Protein AF-A0A5K1C5Y3-F1 (afdb_monomer_lite)

InterPro domains:
  IPR001611 Leucine-rich repeat [PF00560] (16-38)
  IPR032675 Leucine-rich repeat domain superfamily [G3DSA:3.80.10.10] (1-52)

Radius of gyration: 10.68 Å; chains: 1; bounding box: 23×23×24 Å

Foldseek 3Di:
DADEEEDDLCVLVPLQDAEDAQDQYAYEEEDPPSVVNNVNHNYDYHHNYHYD

Sequence (52 aa):
HRLTGTIPVALANLTKLEWFILSQNKIHGNIPPELGGLNHLKAFSMQMNNLT

Organism: NCBI:txid210225

Structure (mmCIF, N/CA/C/O backbone):
data_AF-A0A5K1C5Y3-F1
#
_entry.id   AF-A0A5K1C5Y3-F1
#
loop_
_atom_site.group_PDB
_atom_site.id
_atom_site.type_symbol
_atom_site.label_atom_id
_atom_site.label_alt_id
_atom_site.label_comp_id
_atom_site.label_asym_id
_atom_site.label_entity_id
_atom_site.label_seq_id
_atom_site.pdbx_PDB_ins_code
_atom_site.Cartn_x
_atom_site.Cartn_y
_atom_site.Cartn_z
_atom_site.occupancy
_atom_site.B_iso_or_equiv
_atom_site.auth_seq_id
_atom_site.auth_comp_id
_atom_site.auth_asym_id
_atom_site.auth_atom_id
_atom_site.pdbx_PDB_model_num
ATOM 1 N N . HIS A 1 1 ? -0.136 -15.801 -7.572 1.00 59.78 1 HIS A N 1
ATOM 2 C CA . HIS A 1 1 ? -0.789 -15.147 -8.731 1.00 59.78 1 HIS A CA 1
ATOM 3 C C . HIS A 1 1 ? 0.200 -14.169 -9.370 1.00 59.78 1 HIS A C 1
ATOM 5 O O . HIS A 1 1 ? 1.252 -13.952 -8.790 1.00 59.78 1 HIS A O 1
ATOM 11 N N . ARG A 1 2 ? -0.035 -13.678 -10.597 1.00 84.88 2 ARG A N 1
ATOM 12 C CA . ARG A 1 2 ? 0.895 -12.773 -11.310 1.00 84.88 2 ARG A CA 1
ATOM 13 C C . ARG A 1 2 ? 0.225 -11.426 -11.596 1.00 84.88 2 ARG A C 1
ATOM 15 O O . ARG A 1 2 ? 0.117 -11.043 -12.755 1.00 84.88 2 ARG A O 1
ATOM 22 N N . LEU A 1 3 ? -0.273 -10.748 -10.559 1.00 94.56 3 LEU A N 1
ATOM 23 C CA . LEU A 1 3 ? -0.819 -9.398 -10.729 1.00 94.56 3 LEU A CA 1
ATOM 24 C C . LEU A 1 3 ? 0.304 -8.441 -11.142 1.00 94.56 3 LEU A C 1
ATOM 26 O O . LEU A 1 3 ? 1.410 -8.510 -10.607 1.00 94.56 3 LEU A O 1
ATOM 30 N N . THR A 1 4 ? 0.016 -7.576 -12.105 1.00 95.94 4 THR A N 1
ATOM 31 C CA . THR A 1 4 ? 0.932 -6.578 -12.673 1.00 95.94 4 THR A CA 1
ATOM 32 C C . THR A 1 4 ? 0.230 -5.227 -12.741 1.00 95.94 4 THR A C 1
ATOM 34 O O . THR A 1 4 ? -0.998 -5.178 -12.723 1.00 95.94 4 THR A O 1
ATOM 37 N N . GLY A 1 5 ? 0.995 -4.149 -12.900 1.00 96.19 5 GLY A N 1
ATOM 38 C CA . GLY A 1 5 ? 0.473 -2.781 -12.959 1.00 96.19 5 GLY A CA 1
ATOM 39 C C . GLY A 1 5 ? 0.778 -2.010 -11.680 1.00 96.19 5 GLY A C 1
ATOM 40 O O . GLY A 1 5 ? 1.590 -2.459 -10.872 1.00 96.19 5 GLY A O 1
ATOM 41 N N . THR A 1 6 ? 0.131 -0.862 -11.511 1.00 96.94 6 THR A N 1
ATOM 42 C CA . THR A 1 6 ? 0.284 0.021 -10.349 1.00 96.94 6 THR A CA 1
ATOM 43 C C . THR A 1 6 ? -0.885 -0.130 -9.379 1.00 96.94 6 THR A C 1
ATOM 45 O O . THR A 1 6 ? -1.920 -0.712 -9.710 1.00 96.94 6 THR A O 1
ATOM 48 N N . ILE A 1 7 ? -0.725 0.388 -8.160 1.00 96.44 7 ILE A N 1
ATOM 49 C CA . ILE A 1 7 ? -1.799 0.408 -7.167 1.00 96.44 7 ILE A CA 1
ATOM 50 C C . ILE A 1 7 ? -2.709 1.613 -7.464 1.00 96.44 7 ILE A C 1
ATOM 52 O O . ILE A 1 7 ? -2.236 2.750 -7.424 1.00 96.44 7 ILE A O 1
ATOM 56 N N . PRO A 1 8 ? -4.001 1.412 -7.774 1.00 96.38 8 PRO A N 1
ATOM 57 C CA . PRO A 1 8 ? -4.886 2.521 -8.103 1.00 96.38 8 PRO A CA 1
ATOM 58 C C . PRO A 1 8 ? -5.278 3.314 -6.850 1.00 96.38 8 PRO A C 1
ATOM 60 O O . PRO A 1 8 ? -5.683 2.736 -5.840 1.00 96.38 8 PRO A O 1
ATOM 63 N N . VAL A 1 9 ? -5.255 4.648 -6.954 1.00 96.81 9 VAL A N 1
ATOM 64 C CA . VAL A 1 9 ? -5.637 5.573 -5.865 1.00 96.81 9 VAL A CA 1
ATOM 65 C C . VAL A 1 9 ? -7.061 5.334 -5.348 1.00 96.81 9 VAL A C 1
ATOM 67 O O .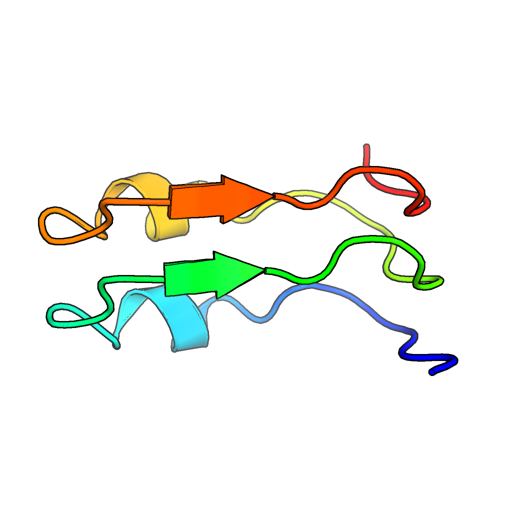 VAL A 1 9 ? -7.337 5.522 -4.168 1.00 96.81 9 VAL A O 1
ATOM 70 N N . ALA A 1 10 ? -7.959 4.826 -6.200 1.00 97.06 10 ALA A N 1
ATOM 71 C CA . ALA A 1 10 ? -9.339 4.509 -5.835 1.00 97.06 10 ALA A CA 1
ATOM 72 C C . ALA A 1 10 ? -9.464 3.499 -4.676 1.00 97.06 10 ALA A C 1
ATOM 74 O O . ALA A 1 10 ? -10.502 3.461 -4.019 1.00 97.06 10 ALA A O 1
ATOM 75 N N . LEU A 1 11 ? -8.422 2.709 -4.383 1.00 95.81 11 LEU A N 1
ATOM 76 C CA . LEU A 1 11 ? -8.409 1.810 -3.223 1.00 95.81 11 LEU A CA 1
ATOM 77 C C . LEU A 1 11 ? -8.437 2.556 -1.883 1.00 95.81 11 LEU A C 1
ATOM 79 O O . LEU A 1 11 ? -8.917 1.993 -0.903 1.00 95.81 11 LEU A O 1
ATOM 83 N N . ALA A 1 12 ? -8.015 3.824 -1.840 1.00 95.38 12 ALA A N 1
ATOM 84 C CA . ALA A 1 12 ? -8.128 4.664 -0.647 1.00 95.38 12 ALA A CA 1
ATOM 85 C C . ALA A 1 12 ? -9.592 4.904 -0.221 1.00 95.38 12 ALA A C 1
ATOM 87 O O . ALA A 1 12 ? -9.860 5.198 0.942 1.00 95.38 12 ALA A O 1
ATOM 88 N N . ASN A 1 13 ? -10.558 4.703 -1.128 1.00 97.69 13 ASN A N 1
ATOM 89 C CA . ASN A 1 13 ? -11.985 4.820 -0.818 1.00 97.69 13 ASN A CA 1
ATOM 90 C C . ASN A 1 13 ? -12.532 3.624 -0.024 1.00 97.69 13 ASN A C 1
ATOM 92 O O . ASN A 1 13 ? -13.662 3.673 0.465 1.00 97.69 13 ASN A O 1
ATOM 96 N N . LEU A 1 14 ? -11.760 2.544 0.126 1.00 96.94 14 LEU A N 1
ATOM 97 C CA . LEU A 1 14 ? -12.152 1.367 0.898 1.00 96.94 14 LEU A CA 1
ATOM 98 C C . LEU A 1 14 ? -11.936 1.612 2.399 1.00 96.94 14 LEU A C 1
ATOM 100 O O . LEU A 1 14 ? -11.191 0.899 3.060 1.00 96.94 14 LEU A O 1
ATOM 104 N N . THR A 1 15 ? -12.607 2.615 2.964 1.00 95.25 15 THR A N 1
ATOM 105 C CA . THR A 1 15 ? -12.349 3.115 4.329 1.00 95.25 15 THR A CA 1
ATOM 106 C C . THR A 1 15 ? -12.578 2.093 5.445 1.00 95.25 15 THR A C 1
ATOM 108 O O . THR A 1 15 ? -12.095 2.297 6.555 1.00 95.25 15 THR A O 1
ATOM 111 N N . LYS A 1 16 ? -13.285 0.992 5.160 1.00 97.69 16 LYS A N 1
ATOM 112 C CA . LYS A 1 16 ? -13.527 -0.139 6.074 1.00 97.69 16 LYS A CA 1
ATOM 113 C C . LYS A 1 16 ? -12.595 -1.336 5.831 1.00 97.69 16 LYS A C 1
ATOM 115 O O . LYS A 1 16 ? -12.825 -2.401 6.395 1.00 97.69 16 LYS A O 1
ATO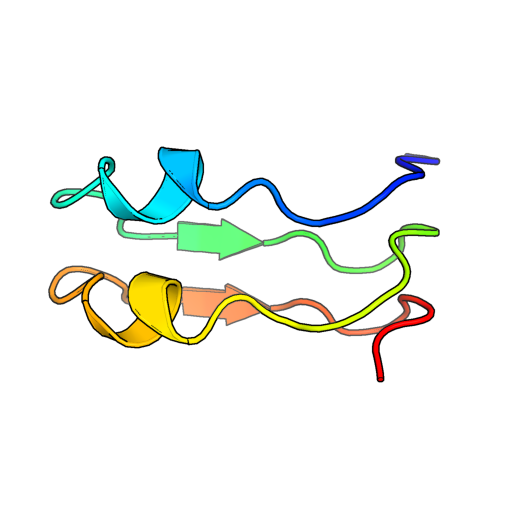M 120 N N . LEU A 1 17 ? -11.604 -1.210 4.947 1.00 97.56 17 LEU A N 1
ATOM 121 C CA . LEU A 1 17 ? -10.690 -2.300 4.618 1.00 97.56 17 LEU A CA 1
ATOM 122 C C . LEU A 1 17 ? -9.826 -2.646 5.831 1.00 97.56 17 LEU A C 1
ATOM 124 O O . LEU A 1 17 ? -9.119 -1.789 6.351 1.00 97.56 17 LEU A O 1
ATOM 128 N N . GLU A 1 18 ? -9.866 -3.910 6.249 1.00 98.00 18 GLU A N 1
ATOM 129 C CA . GLU A 1 18 ? -9.073 -4.390 7.385 1.00 98.00 18 GLU A CA 1
ATOM 130 C C . GLU A 1 18 ? -7.794 -5.110 6.951 1.00 98.00 18 GLU A C 1
ATOM 132 O O . GLU A 1 18 ? -6.767 -5.010 7.620 1.00 98.00 18 GLU A O 1
ATOM 137 N N . TRP A 1 19 ? -7.821 -5.811 5.818 1.00 97.94 19 TRP A N 1
ATOM 138 C CA . TRP A 1 19 ? -6.683 -6.580 5.324 1.00 97.94 19 TRP A CA 1
ATOM 139 C C . TRP A 1 19 ? -6.387 -6.242 3.875 1.00 97.94 19 TRP A C 1
ATOM 141 O O . TRP A 1 19 ? -7.253 -6.353 3.008 1.00 97.94 19 TRP A O 1
ATOM 151 N N . PHE A 1 20 ? -5.135 -5.886 3.609 1.00 96.12 20 PHE A N 1
ATOM 152 C CA . PHE A 1 20 ? -4.657 -5.614 2.267 1.00 96.12 20 PHE A CA 1
ATOM 153 C C . PHE A 1 20 ? -3.338 -6.342 2.012 1.00 96.12 20 PHE A C 1
ATOM 155 O O . PHE A 1 20 ? -2.257 -5.876 2.371 1.00 96.12 20 PHE A O 1
ATOM 162 N N . ILE A 1 21 ? -3.451 -7.535 1.423 1.00 95.81 21 ILE A N 1
ATOM 163 C CA . ILE A 1 21 ? -2.341 -8.465 1.208 1.00 95.81 21 ILE A CA 1
ATOM 164 C C . ILE A 1 21 ? -2.171 -8.691 -0.295 1.00 95.81 21 ILE A C 1
ATOM 166 O O . ILE A 1 21 ? -2.981 -9.360 -0.930 1.00 95.81 21 ILE A O 1
ATOM 170 N N . LEU A 1 22 ? -1.103 -8.131 -0.858 1.00 94.75 22 LEU A N 1
ATOM 171 C CA . LEU A 1 22 ? -0.735 -8.238 -2.274 1.00 94.75 22 LEU A CA 1
ATOM 172 C C . LEU A 1 22 ? 0.668 -8.821 -2.474 1.00 94.75 22 LEU A C 1
ATOM 174 O O . LEU A 1 22 ? 1.247 -8.706 -3.558 1.00 94.75 22 LEU A O 1
ATOM 178 N N . SER A 1 23 ? 1.227 -9.447 -1.442 1.00 95.69 23 SER A N 1
ATOM 179 C CA . SER A 1 23 ? 2.571 -10.014 -1.489 1.00 95.69 23 SER A CA 1
ATOM 180 C C . SER A 1 23 ? 2.727 -11.084 -2.571 1.00 95.69 23 SER A C 1
ATOM 182 O O . SER A 1 23 ? 1.769 -11.773 -2.921 1.00 95.69 23 SER A O 1
ATOM 184 N N . GLN A 1 24 ? 3.951 -11.234 -3.080 1.00 96.25 24 GLN A N 1
ATOM 185 C CA . GLN A 1 24 ? 4.313 -12.195 -4.131 1.00 96.25 24 GLN A CA 1
ATOM 186 C C . GLN A 1 24 ? 3.589 -11.945 -5.465 1.00 96.25 24 GLN A C 1
ATOM 188 O O . GLN A 1 24 ? 3.009 -12.856 -6.063 1.00 96.25 24 GLN A O 1
ATOM 193 N N . ASN A 1 25 ? 3.632 -10.701 -5.945 1.00 96.94 25 ASN A N 1
ATOM 194 C CA . ASN A 1 25 ? 3.123 -10.307 -7.260 1.00 96.94 25 ASN A CA 1
ATOM 195 C C . ASN A 1 25 ? 4.193 -9.525 -8.049 1.00 96.94 25 ASN A C 1
ATOM 197 O O . ASN A 1 25 ? 5.372 -9.520 -7.709 1.00 96.94 25 ASN A O 1
ATOM 201 N N . LYS A 1 26 ? 3.802 -8.929 -9.177 1.00 96.94 26 LYS A N 1
ATOM 202 C CA . LYS A 1 26 ? 4.655 -8.119 -10.060 1.00 96.94 26 LYS A CA 1
ATOM 203 C C . LYS A 1 26 ? 4.117 -6.686 -10.183 1.00 96.94 26 LYS A C 1
ATOM 205 O O . LYS A 1 26 ? 4.197 -6.069 -11.250 1.00 96.94 26 LYS A O 1
ATOM 210 N N . ILE A 1 27 ? 3.506 -6.186 -9.112 1.00 96.88 27 ILE A N 1
ATOM 211 C CA . ILE A 1 27 ? 3.017 -4.807 -9.024 1.00 96.88 27 ILE A CA 1
ATOM 212 C C . ILE A 1 27 ? 4.235 -3.883 -8.976 1.00 96.88 27 ILE A C 1
ATOM 214 O O . ILE A 1 27 ? 5.243 -4.232 -8.364 1.00 96.88 27 ILE A O 1
ATOM 218 N N . HIS A 1 28 ? 4.166 -2.748 -9.659 1.00 96.50 28 HIS A N 1
ATOM 219 C CA . HIS A 1 28 ? 5.265 -1.798 -9.799 1.00 96.50 28 HIS A CA 1
ATOM 220 C C . HIS A 1 28 ? 4.795 -0.352 -9.629 1.00 96.50 28 HIS A C 1
ATOM 222 O O . HIS A 1 28 ? 3.596 -0.087 -9.546 1.00 96.50 28 HIS A O 1
ATOM 228 N N . GLY A 1 29 ? 5.748 0.579 -9.592 1.00 96.56 29 GLY A N 1
ATOM 229 C CA . GLY A 1 29 ? 5.490 1.986 -9.297 1.00 96.56 29 GLY A CA 1
ATOM 230 C C . GLY A 1 29 ? 5.344 2.241 -7.798 1.00 96.56 29 GLY A C 1
ATOM 231 O O . GLY A 1 29 ? 5.731 1.410 -6.977 1.00 96.56 29 GLY A O 1
ATOM 232 N N . ASN A 1 30 ? 4.785 3.397 -7.451 1.00 96.38 30 ASN A N 1
ATOM 233 C CA . ASN A 1 30 ? 4.762 3.872 -6.071 1.00 96.38 30 ASN A CA 1
ATOM 234 C C . ASN A 1 30 ? 3.493 3.428 -5.337 1.00 96.38 30 ASN A C 1
ATOM 236 O O . ASN A 1 30 ? 2.438 3.222 -5.943 1.00 96.38 30 ASN A O 1
ATOM 240 N N . ILE A 1 31 ? 3.587 3.350 -4.012 1.00 95.50 31 ILE A N 1
ATOM 241 C CA . ILE A 1 31 ? 2.423 3.207 -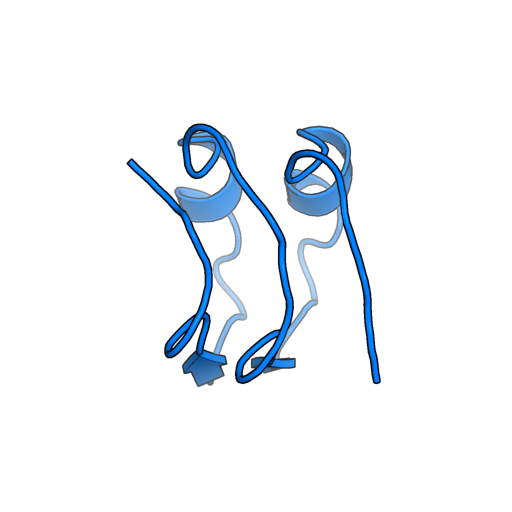3.134 1.00 95.50 31 ILE A CA 1
ATOM 242 C C . ILE A 1 31 ? 1.720 4.574 -3.051 1.00 95.50 31 ILE A C 1
ATOM 244 O O . ILE A 1 31 ? 2.361 5.542 -2.634 1.00 95.50 31 ILE A O 1
ATOM 248 N N . PRO A 1 32 ? 0.431 4.690 -3.429 1.00 96.00 32 PRO A N 1
ATOM 249 C CA . PRO A 1 32 ? -0.296 5.949 -3.321 1.00 96.00 32 PRO A CA 1
ATOM 250 C C . PRO A 1 32 ? -0.358 6.410 -1.856 1.00 96.00 32 PRO A C 1
ATOM 252 O O . PRO A 1 32 ? -0.787 5.624 -1.001 1.00 96.00 32 PRO A O 1
ATOM 255 N N . PRO A 1 33 ? 0.048 7.653 -1.534 1.00 96.44 33 PRO A N 1
ATOM 256 C CA . PRO A 1 33 ? 0.022 8.164 -0.163 1.00 96.44 33 PRO A CA 1
ATOM 257 C C . PRO A 1 33 ? -1.396 8.204 0.427 1.00 96.44 33 PRO A C 1
ATOM 259 O O . PRO A 1 33 ? -1.561 8.114 1.641 1.00 96.44 33 PRO A O 1
ATOM 262 N N . GLU A 1 34 ? -2.430 8.260 -0.416 1.00 97.38 34 GLU A N 1
ATOM 263 C CA . GLU A 1 34 ? -3.841 8.227 -0.025 1.00 97.38 34 GLU A CA 1
ATOM 264 C C . GLU A 1 34 ? -4.223 6.925 0.692 1.00 97.38 34 GLU A C 1
ATOM 266 O O . GLU A 1 34 ? -5.152 6.919 1.500 1.00 97.38 34 GLU A O 1
ATOM 271 N N . LEU A 1 35 ? -3.482 5.828 0.474 1.00 95.44 35 LEU A N 1
ATOM 272 C CA . LEU A 1 35 ? -3.670 4.589 1.236 1.00 95.44 35 LEU A CA 1
ATOM 273 C C . LEU A 1 35 ? -3.360 4.756 2.728 1.00 95.44 35 LEU A C 1
ATOM 275 O O . LEU A 1 35 ? -3.846 3.966 3.535 1.00 95.44 35 LEU A O 1
ATOM 279 N N . GLY A 1 36 ? -2.624 5.804 3.112 1.00 94.31 36 GLY A N 1
ATOM 280 C CA . GLY A 1 36 ? -2.451 6.195 4.510 1.00 94.31 36 GLY A CA 1
ATOM 281 C C . GLY A 1 36 ? -3.763 6.577 5.208 1.00 94.31 36 GLY A C 1
ATOM 282 O O . GLY A 1 36 ? -3.816 6.567 6.432 1.00 94.31 36 GLY A O 1
ATOM 283 N N . GLY A 1 37 ? -4.834 6.860 4.456 1.00 95.88 37 GLY A N 1
ATOM 284 C CA . GLY A 1 37 ? -6.172 7.130 4.992 1.00 95.88 37 GLY A CA 1
ATOM 285 C C . GLY A 1 37 ? -6.985 5.884 5.368 1.00 95.88 37 GLY A C 1
ATOM 286 O O . GLY A 1 37 ? -8.114 6.011 5.849 1.00 95.88 37 GLY A O 1
ATOM 287 N N . LEU A 1 38 ? -6.455 4.673 5.157 1.00 96.81 38 LEU A N 1
ATOM 288 C CA . LEU A 1 38 ? -7.126 3.415 5.498 1.00 96.81 38 LEU A CA 1
ATOM 289 C C . LEU A 1 38 ? -7.056 3.133 7.009 1.00 96.81 38 LEU A C 1
ATOM 291 O O . LEU A 1 38 ? -6.361 2.233 7.471 1.00 96.81 38 LEU A O 1
ATOM 295 N N . ASN A 1 39 ? -7.822 3.894 7.790 1.00 95.81 39 ASN A N 1
ATOM 296 C CA . ASN A 1 39 ? -7.759 3.885 9.259 1.00 95.81 39 ASN A CA 1
ATOM 297 C C . ASN A 1 39 ? -8.206 2.568 9.924 1.00 95.81 39 ASN A C 1
ATOM 299 O O . ASN A 1 39 ? -7.897 2.343 11.090 1.00 95.81 39 ASN A O 1
ATOM 303 N N . HIS A 1 40 ? -8.940 1.705 9.215 1.00 97.69 40 HIS A N 1
ATOM 304 C CA . HIS A 1 40 ? -9.381 0.401 9.734 1.00 97.69 40 HIS A CA 1
ATOM 305 C C . HIS A 1 40 ? -8.416 -0.741 9.387 1.00 97.69 40 HIS A C 1
ATOM 307 O O . HIS A 1 40 ? -8.692 -1.895 9.720 1.00 97.69 40 HIS A O 1
ATOM 313 N N . LEU A 1 41 ? -7.293 -0.440 8.728 1.00 97.38 41 LEU A N 1
ATOM 314 C CA . LEU A 1 41 ? -6.364 -1.451 8.254 1.00 97.38 41 LEU A CA 1
ATOM 315 C C . LEU A 1 41 ? -5.602 -2.086 9.424 1.00 97.38 41 LEU A C 1
ATOM 317 O O . LEU A 1 41 ? -4.871 -1.430 10.159 1.00 97.38 41 LEU A O 1
ATOM 321 N N . LYS A 1 42 ? -5.769 -3.398 9.574 1.00 97.88 42 LYS A N 1
ATOM 322 C CA . LYS A 1 42 ? -5.132 -4.238 10.594 1.00 97.88 42 LYS A CA 1
ATOM 323 C C . LYS A 1 42 ? -3.916 -4.978 10.051 1.00 97.88 42 LYS A C 1
ATOM 325 O O . LYS A 1 42 ? -2.995 -5.272 10.805 1.00 97.88 42 LYS A O 1
ATOM 330 N N . ALA A 1 43 ? -3.915 -5.309 8.759 1.00 97.44 43 ALA A N 1
ATOM 331 C CA . ALA A 1 43 ? -2.792 -5.982 8.117 1.00 97.44 43 ALA A CA 1
ATOM 332 C C . ALA A 1 43 ? -2.538 -5.431 6.715 1.00 97.44 43 ALA A C 1
ATOM 334 O O . ALA A 1 43 ? -3.450 -5.326 5.893 1.00 97.44 43 ALA A O 1
ATOM 335 N N . PHE A 1 44 ? -1.270 -5.145 6.443 1.00 95.31 44 PHE A N 1
ATOM 336 C CA . PHE A 1 44 ? -0.783 -4.643 5.170 1.00 95.31 44 PHE A CA 1
ATOM 337 C C . PHE A 1 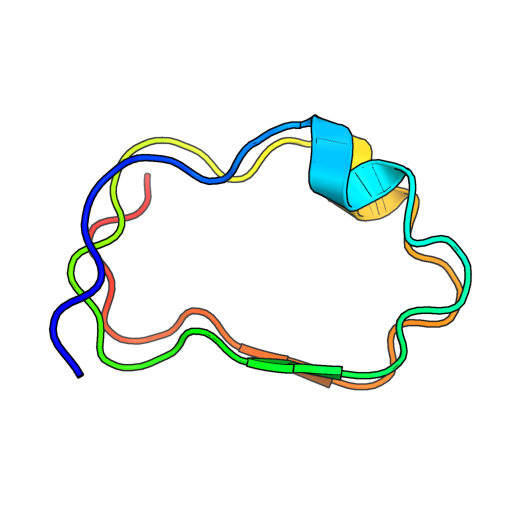44 ? 0.462 -5.4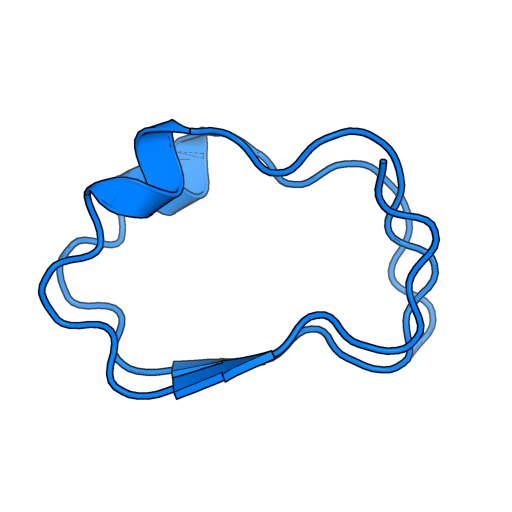22 4.771 1.00 95.31 44 PHE A C 1
ATOM 339 O O . PHE A 1 44 ? 1.418 -5.510 5.541 1.00 95.31 44 PHE A O 1
ATOM 346 N N . SER A 1 45 ? 0.466 -5.999 3.574 1.00 95.88 45 SER A N 1
ATOM 347 C CA . SER A 1 45 ? 1.644 -6.691 3.060 1.00 95.88 45 SER A CA 1
ATOM 348 C C . SER A 1 45 ? 1.719 -6.553 1.548 1.00 95.88 45 SER A C 1
ATOM 350 O O . SER A 1 45 ? 0.790 -6.914 0.828 1.00 95.88 45 SER A O 1
ATOM 352 N N . MET A 1 46 ? 2.844 -6.028 1.072 1.00 94.69 46 MET A N 1
ATOM 353 C CA . MET A 1 46 ? 3.159 -5.881 -0.353 1.00 94.69 46 MET A CA 1
ATOM 354 C C . MET A 1 46 ? 4.542 -6.441 -0.692 1.00 94.69 46 MET A C 1
ATOM 356 O O . MET A 1 46 ? 5.124 -6.108 -1.723 1.00 94.69 46 MET A O 1
ATOM 360 N N . GLN A 1 47 ? 5.085 -7.288 0.181 1.00 95.38 47 GLN A N 1
ATOM 361 C CA . GLN A 1 47 ? 6.419 -7.858 0.025 1.00 95.38 47 GLN A CA 1
ATOM 362 C C . GLN A 1 47 ? 6.523 -8.650 -1.277 1.00 95.38 47 GLN A C 1
ATOM 364 O O . GLN A 1 47 ? 5.543 -9.227 -1.745 1.00 95.38 47 GLN A O 1
ATOM 369 N N . MET A 1 48 ? 7.726 -8.734 -1.843 1.00 95.94 48 MET A N 1
ATOM 370 C CA . MET A 1 48 ? 7.951 -9.465 -3.095 1.00 95.94 48 MET A CA 1
ATOM 371 C C . MET A 1 48 ? 7.065 -8.922 -4.238 1.00 95.94 48 MET A C 1
ATOM 373 O O . MET A 1 48 ? 6.348 -9.676 -4.893 1.00 95.94 48 MET A O 1
ATOM 377 N N . ASN A 1 49 ? 7.104 -7.600 -4.420 1.00 96.50 49 ASN A N 1
ATOM 378 C CA . ASN A 1 49 ? 6.643 -6.852 -5.593 1.00 96.50 49 ASN A CA 1
ATOM 379 C C . ASN A 1 49 ? 7.787 -5.945 -6.082 1.00 96.50 49 ASN A C 1
ATOM 381 O O . ASN A 1 49 ? 8.823 -5.846 -5.426 1.00 96.50 49 ASN A O 1
ATOM 385 N N . ASN A 1 50 ? 7.586 -5.247 -7.198 1.00 96.88 50 ASN A N 1
ATOM 386 C CA . ASN A 1 50 ? 8.558 -4.336 -7.807 1.00 96.88 50 ASN A CA 1
ATOM 387 C C . ASN A 1 50 ? 8.219 -2.861 -7.496 1.00 96.88 50 ASN A C 1
ATOM 389 O O . ASN A 1 50 ? 8.240 -2.020 -8.396 1.00 96.88 50 ASN A O 1
ATOM 393 N N . LEU A 1 51 ? 7.828 -2.570 -6.251 1.00 94.94 51 LEU A N 1
ATOM 394 C CA . LEU A 1 51 ? 7.411 -1.234 -5.800 1.00 94.94 51 LEU A CA 1
ATOM 395 C C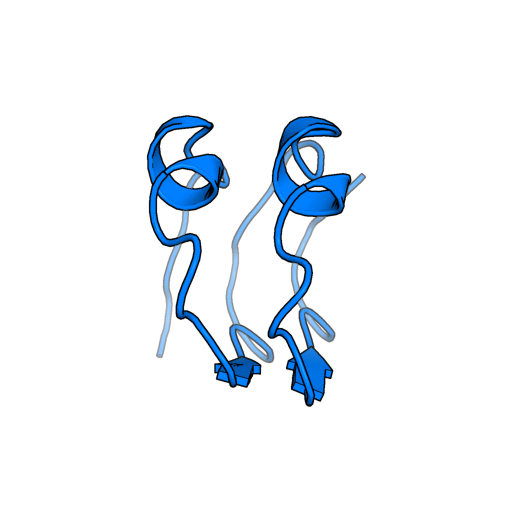 . LEU A 1 51 ? 8.622 -0.330 -5.514 1.00 94.94 51 LEU A C 1
ATOM 397 O O . LEU A 1 51 ? 9.659 -0.824 -5.066 1.00 94.94 51 LEU A O 1
ATOM 401 N N . THR A 1 52 ? 8.462 0.971 -5.761 1.00 86.81 52 THR A N 1
ATOM 402 C CA . THR A 1 52 ? 9.455 2.037 -5.519 1.00 86.81 52 THR A CA 1
ATOM 403 C C . THR A 1 52 ? 9.010 3.026 -4.455 1.00 86.81 52 THR A C 1
ATOM 405 O O . THR A 1 52 ? 7.783 3.253 -4.323 1.00 86.81 52 THR A O 1
#

Secondary structure (DSSP, 8-state):
---EEPPPGGGGG-TT--EEE--SSEEEEPPPGGGGG-TT--EEE--SSEE-

pLDDT: mean 95.24, std 5.44, range [59.78, 98.0]